Protein AF-B0DLZ6-F1 (afdb_monomer_lite)

Foldseek 3Di:
DVVVCVVVVVVVVVVVVVVVLVVVLVVLVVVLVVLVVVLPPVVQVVDPVSVVVSVVVNVVSVVVNVVSVVVVVVVVVVVVVD

Organism: Laccaria bicolor (strain S238N-H82 / ATCC MYA-4686) (NCBI:txid486041)

Secondary structure (DSSP, 8-state):
-HHHHHHHHHHHHHHHHHHHHHHHHHHHHHHHHHHHHHHT-TTGGG-HHHHHHHHHHHHHHHHHHHHHHHHHHHHHHHHHT-

Sequence (82 aa):
MWYHWRTTGSDSNLDSLLKEWKILNGISALLTMVVSALLQIPQAANDHITRETALLLLICALMGLIYGCIYMVIFGTMRSMF

Structure (mmCIF, N/CA/C/O backbone):
data_AF-B0DLZ6-F1
#
_entry.id   AF-B0DLZ6-F1
#
loop_
_atom_site.group_PDB
_atom_site.id
_atom_site.type_symbol
_atom_site.label_atom_id
_atom_site.label_alt_id
_atom_site.label_comp_id
_atom_site.label_asym_id
_atom_site.label_entity_id
_atom_site.label_seq_id
_atom_site.pdbx_PDB_ins_code
_atom_site.Cartn_x
_atom_site.Cartn_y
_atom_site.Cartn_z
_atom_site.occupancy
_atom_site.B_iso_or_equiv
_atom_site.auth_seq_id
_atom_site.auth_comp_id
_atom_site.auth_asym_id
_atom_site.auth_atom_id
_atom_site.pdbx_PDB_model_num
ATOM 1 N N . MET A 1 1 ? 29.646 11.297 -24.618 1.00 39.78 1 MET A N 1
ATOM 2 C CA . MET A 1 1 ? 30.104 11.548 -23.230 1.00 39.78 1 MET A CA 1
ATOM 3 C C . MET A 1 1 ? 28.986 12.056 -22.306 1.00 39.78 1 MET A C 1
ATOM 5 O O . MET A 1 1 ? 28.898 11.574 -21.190 1.00 39.78 1 MET A O 1
ATOM 9 N N . TRP A 1 2 ? 28.068 12.919 -22.773 1.00 37.47 2 TRP A N 1
ATOM 10 C CA . TRP A 1 2 ? 26.903 13.410 -22.001 1.00 37.47 2 TRP A CA 1
ATOM 11 C C . TRP A 1 2 ? 25.782 12.387 -21.715 1.00 37.47 2 TRP A C 1
ATOM 13 O O . TRP A 1 2 ? 25.030 12.558 -20.762 1.00 37.47 2 TRP A O 1
ATOM 23 N N . TYR A 1 3 ? 25.674 11.309 -22.497 1.00 45.78 3 TYR A N 1
ATOM 24 C CA . TYR A 1 3 ? 24.663 10.265 -22.275 1.00 45.78 3 TYR A CA 1
ATOM 25 C C . TYR A 1 3 ? 25.031 9.280 -21.153 1.00 45.78 3 TYR A C 1
ATOM 27 O O . TYR A 1 3 ? 24.145 8.724 -20.519 1.00 45.78 3 TYR A O 1
ATOM 35 N N . HIS A 1 4 ? 26.323 9.107 -20.855 1.00 46.41 4 HIS A N 1
ATOM 36 C CA . HIS A 1 4 ? 26.793 8.109 -19.886 1.00 46.41 4 HIS A CA 1
ATOM 37 C C . HIS A 1 4 ? 26.617 8.550 -18.420 1.00 46.41 4 HIS A C 1
ATOM 39 O O . HIS A 1 4 ? 26.378 7.716 -17.554 1.00 46.41 4 HIS A O 1
ATOM 45 N N . TRP A 1 5 ? 26.674 9.860 -18.146 1.00 36.91 5 TRP A N 1
ATOM 46 C CA . TRP A 1 5 ? 26.475 10.428 -16.801 1.00 36.91 5 TRP A CA 1
ATOM 47 C C . TRP A 1 5 ? 24.995 10.575 -16.409 1.00 36.91 5 TRP A C 1
ATOM 49 O O . TRP A 1 5 ? 24.671 10.656 -15.227 1.00 36.91 5 TRP A O 1
ATOM 59 N N . ARG A 1 6 ? 24.076 10.589 -17.387 1.00 50.25 6 ARG A N 1
ATOM 60 C CA . ARG A 1 6 ? 22.628 10.651 -17.127 1.00 50.25 6 ARG A CA 1
ATOM 61 C C . ARG A 1 6 ? 22.050 9.290 -16.735 1.00 50.25 6 ARG A C 1
ATOM 63 O O . ARG A 1 6 ? 21.122 9.256 -15.941 1.00 50.25 6 ARG A O 1
ATOM 70 N N . THR A 1 7 ? 22.596 8.187 -17.245 1.00 53.97 7 THR A N 1
ATOM 71 C CA . THR A 1 7 ? 22.131 6.834 -16.895 1.00 53.97 7 THR A CA 1
ATOM 72 C C . THR A 1 7 ? 22.665 6.402 -15.528 1.00 53.97 7 THR A C 1
ATOM 74 O O . THR A 1 7 ? 21.883 6.110 -14.632 1.00 53.97 7 THR A O 1
ATOM 77 N N . THR A 1 8 ? 23.974 6.526 -15.291 1.00 50.97 8 THR A N 1
ATOM 78 C CA . THR A 1 8 ? 24.609 6.135 -14.013 1.00 50.97 8 THR A CA 1
ATOM 79 C C . THR A 1 8 ? 24.137 6.950 -12.800 1.00 50.97 8 THR A C 1
ATOM 81 O O . THR A 1 8 ? 24.001 6.403 -11.704 1.00 50.97 8 THR A O 1
ATOM 84 N N . GLY A 1 9 ? 23.825 8.238 -12.984 1.00 53.72 9 GLY A N 1
ATOM 85 C CA . GLY A 1 9 ? 23.235 9.076 -11.936 1.00 53.72 9 GLY A CA 1
ATOM 86 C C . GLY A 1 9 ? 21.739 8.839 -11.705 1.00 53.72 9 GLY A C 1
ATOM 87 O O . GLY A 1 9 ? 21.241 9.151 -10.630 1.00 53.72 9 GLY A O 1
ATOM 88 N N . SER A 1 10 ? 21.004 8.295 -12.677 1.00 57.12 10 SER A N 1
ATOM 89 C CA . SER A 1 10 ? 19.559 8.078 -12.544 1.00 57.12 10 SER A CA 1
ATOM 90 C C . SER A 1 10 ? 19.234 6.697 -11.979 1.00 57.12 10 SER A C 1
ATOM 92 O O . SER A 1 10 ? 18.321 6.590 -11.168 1.00 57.12 10 SER A O 1
ATOM 94 N N . ASP A 1 11 ? 19.988 5.659 -12.346 1.00 63.50 11 ASP A N 1
ATOM 95 C CA . ASP A 1 11 ? 19.712 4.283 -11.911 1.00 63.50 11 ASP A CA 1
ATOM 96 C C . ASP A 1 11 ? 19.822 4.135 -10.379 1.00 63.50 11 ASP A C 1
ATOM 98 O O . ASP A 1 11 ? 18.887 3.674 -9.731 1.00 63.50 11 ASP A O 1
ATOM 102 N N . SER A 1 12 ? 20.891 4.665 -9.773 1.00 68.38 12 SER A N 1
ATOM 103 C CA . SER A 1 12 ? 21.114 4.622 -8.314 1.00 68.38 12 SER A CA 1
ATOM 104 C C . SER A 1 12 ? 20.066 5.395 -7.496 1.00 68.38 12 SER A C 1
ATOM 106 O O . SER A 1 12 ? 19.659 4.962 -6.412 1.00 68.38 12 SER A O 1
ATOM 108 N N . ASN A 1 13 ? 19.591 6.527 -8.022 1.00 66.31 13 ASN A N 1
ATOM 109 C CA . ASN A 1 13 ? 18.522 7.310 -7.402 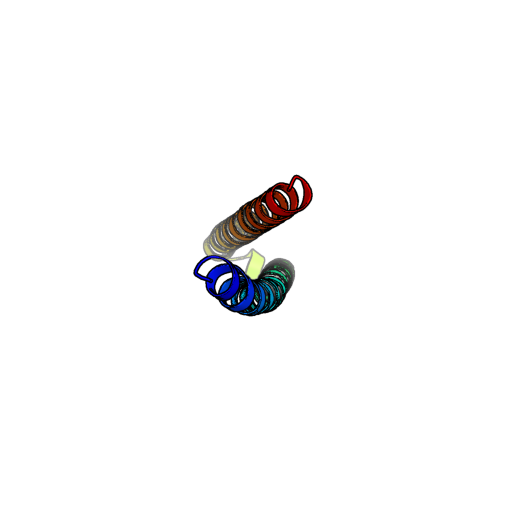1.00 66.31 13 ASN A CA 1
ATOM 110 C C . ASN A 1 13 ? 17.164 6.607 -7.534 1.00 66.31 13 ASN A C 1
ATOM 112 O O . ASN A 1 13 ? 16.385 6.598 -6.584 1.00 66.31 13 ASN A O 1
ATOM 116 N N . LEU A 1 14 ? 16.892 5.969 -8.674 1.00 74.12 14 LEU A N 1
ATOM 117 C CA . LEU A 1 14 ? 15.666 5.203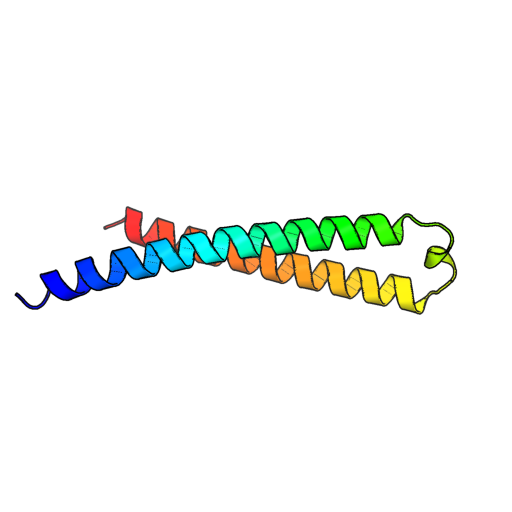 -8.898 1.00 74.12 14 LEU A CA 1
ATOM 118 C C . LEU A 1 14 ? 15.598 3.953 -8.021 1.00 74.12 14 LEU A C 1
ATOM 120 O O . LEU A 1 14 ? 14.545 3.688 -7.447 1.00 74.12 14 LEU A O 1
ATOM 124 N N . ASP A 1 15 ? 16.701 3.221 -7.869 1.00 76.19 15 ASP A N 1
ATOM 125 C CA . ASP A 1 15 ? 16.769 2.051 -6.986 1.00 76.19 15 ASP A CA 1
ATOM 126 C C . ASP A 1 15 ? 16.533 2.441 -5.519 1.00 76.19 15 ASP A C 1
ATOM 128 O O . ASP A 1 15 ? 15.834 1.741 -4.780 1.00 76.19 15 ASP A O 1
ATOM 132 N N . SER A 1 16 ? 17.057 3.599 -5.108 1.00 77.19 16 SER A N 1
ATOM 133 C CA . SER A 1 16 ? 16.824 4.160 -3.774 1.00 77.19 16 SER A CA 1
ATOM 134 C C . SER A 1 16 ? 15.357 4.554 -3.583 1.00 77.19 16 SER A C 1
ATOM 136 O O . SER A 1 16 ? 14.743 4.152 -2.598 1.00 77.19 16 SER A O 1
ATOM 138 N N . LEU A 1 17 ? 14.758 5.249 -4.556 1.00 75.00 17 LEU A N 1
ATOM 139 C CA . LEU A 1 17 ? 13.335 5.600 -4.539 1.00 75.00 17 LEU A CA 1
ATOM 140 C C . LEU A 1 17 ? 12.444 4.352 -4.516 1.00 75.00 17 LEU A C 1
ATOM 142 O O . LEU A 1 17 ? 11.521 4.293 -3.716 1.00 75.00 17 LEU A O 1
ATOM 146 N N . LEU A 1 18 ? 12.738 3.326 -5.319 1.00 77.12 18 LEU A N 1
ATOM 147 C CA . LEU A 1 18 ? 12.035 2.035 -5.316 1.00 77.12 18 LEU A CA 1
ATOM 148 C C . LEU A 1 18 ? 12.080 1.359 -3.941 1.00 77.12 18 LEU A C 1
ATOM 150 O O . LEU A 1 18 ? 11.080 0.791 -3.494 1.00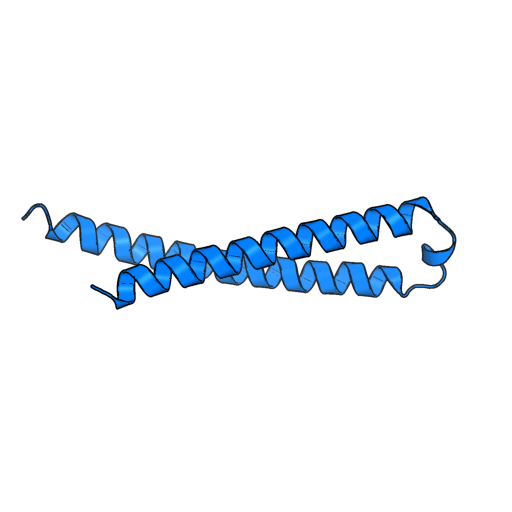 77.12 18 LEU A O 1
ATOM 154 N N . LYS A 1 19 ? 13.229 1.426 -3.263 1.00 78.44 19 LYS A N 1
ATOM 155 C CA . LYS A 1 19 ? 13.424 0.844 -1.932 1.00 78.44 19 LYS A CA 1
ATOM 156 C C . LYS A 1 19 ? 12.635 1.598 -0.859 1.00 78.44 19 LYS A C 1
ATOM 158 O O . LYS A 1 19 ? 11.895 0.961 -0.109 1.00 78.44 19 LYS A O 1
ATOM 163 N N . GLU A 1 20 ? 12.737 2.926 -0.836 1.00 82.31 20 GLU A N 1
ATOM 164 C CA . GLU A 1 20 ? 11.955 3.805 0.049 1.00 82.31 20 GLU A CA 1
ATOM 165 C C . GLU A 1 20 ? 10.449 3.599 -0.167 1.00 82.31 20 GLU A C 1
ATOM 167 O O . GLU A 1 20 ? 9.667 3.456 0.773 1.00 82.31 20 GLU A O 1
ATOM 172 N N . TRP A 1 21 ? 10.040 3.483 -1.427 1.00 79.12 21 TRP A N 1
ATOM 173 C CA . TRP A 1 21 ? 8.647 3.314 -1.813 1.00 79.12 21 TRP A CA 1
ATOM 174 C C . TRP A 1 21 ? 8.077 1.951 -1.399 1.00 79.12 21 TRP A C 1
ATOM 176 O O . TRP A 1 21 ? 6.943 1.856 -0.931 1.00 79.12 21 TRP A O 1
ATOM 186 N N . LYS A 1 22 ? 8.883 0.886 -1.479 1.00 78.50 22 LYS A N 1
ATOM 187 C CA . LYS A 1 22 ? 8.506 -0.451 -0.997 1.00 78.50 22 LYS A CA 1
ATOM 188 C C . LYS A 1 22 ? 8.291 -0.478 0.518 1.00 78.50 22 LYS A C 1
ATOM 190 O O . LYS A 1 22 ? 7.376 -1.154 0.989 1.00 78.50 22 LYS A O 1
ATOM 195 N N . ILE A 1 23 ? 9.100 0.275 1.266 1.00 86.75 23 ILE A N 1
ATOM 196 C CA . ILE A 1 23 ? 8.938 0.453 2.715 1.00 86.75 23 ILE A CA 1
ATOM 197 C C . ILE A 1 23 ? 7.649 1.232 3.006 1.00 86.75 23 ILE A C 1
ATOM 199 O O . ILE A 1 23 ? 6.837 0.766 3.803 1.00 86.75 23 ILE A O 1
ATOM 203 N N . LEU A 1 24 ? 7.411 2.354 2.316 1.00 81.62 24 LEU A N 1
ATOM 204 C CA . LEU A 1 24 ? 6.191 3.163 2.463 1.00 81.62 24 LEU A CA 1
ATOM 205 C C . LEU A 1 24 ? 4.916 2.359 2.180 1.00 81.62 24 LEU A C 1
ATOM 207 O O . LEU A 1 24 ? 3.976 2.402 2.969 1.00 81.62 24 LEU A O 1
ATOM 211 N N . ASN A 1 25 ? 4.904 1.562 1.112 1.00 84.56 25 ASN A N 1
ATOM 212 C CA . ASN A 1 25 ? 3.778 0.690 0.781 1.00 84.56 25 ASN A CA 1
ATOM 213 C C . ASN A 1 25 ? 3.529 -0.370 1.872 1.00 84.56 25 ASN A C 1
ATOM 215 O O . ASN A 1 25 ? 2.385 -0.653 2.232 1.00 84.56 25 ASN A O 1
ATOM 219 N N . GLY A 1 26 ? 4.603 -0.922 2.447 1.00 84.75 26 GLY A N 1
ATOM 220 C CA . GLY A 1 26 ? 4.521 -1.818 3.600 1.00 84.75 26 GLY A CA 1
ATOM 221 C C . GLY A 1 26 ? 3.939 -1.132 4.840 1.00 84.75 26 GLY A C 1
ATOM 222 O O . GLY A 1 26 ? 3.076 -1.703 5.505 1.00 84.75 26 GLY A O 1
ATOM 223 N N . ILE A 1 27 ? 4.350 0.109 5.118 1.00 87.38 27 ILE A N 1
ATOM 224 C CA . ILE A 1 27 ? 3.822 0.915 6.228 1.00 87.38 27 ILE A CA 1
ATOM 225 C C . ILE A 1 27 ? 2.333 1.219 6.020 1.00 87.38 27 ILE A C 1
ATOM 227 O O . ILE A 1 27 ? 1.559 1.076 6.962 1.00 87.38 27 ILE A O 1
ATOM 231 N N . SER A 1 28 ? 1.896 1.569 4.807 1.00 85.25 28 SER A N 1
ATOM 232 C CA . SER A 1 28 ? 0.474 1.792 4.498 1.00 85.25 28 SER A CA 1
ATOM 233 C C . SER A 1 28 ? -0.374 0.528 4.681 1.00 85.25 28 SER A C 1
ATOM 235 O O . SER A 1 28 ? -1.481 0.600 5.223 1.00 85.25 28 SER A O 1
ATOM 237 N N . ALA A 1 29 ? 0.144 -0.641 4.290 1.00 85.62 29 ALA A N 1
ATOM 238 C CA . ALA A 1 29 ? -0.523 -1.921 4.529 1.00 85.62 29 ALA A CA 1
ATOM 239 C C . ALA A 1 29 ? -0.614 -2.246 6.032 1.00 85.62 29 ALA A C 1
ATOM 241 O O . ALA A 1 29 ? -1.682 -2.625 6.519 1.00 85.62 29 ALA A O 1
ATOM 242 N N . LEU A 1 30 ? 0.476 -2.034 6.780 1.00 87.94 30 LEU A N 1
ATOM 243 C CA . LEU A 1 30 ? 0.511 -2.205 8.236 1.00 87.94 30 LEU A CA 1
ATOM 244 C C . LEU A 1 30 ? -0.483 -1.259 8.929 1.00 87.94 30 LEU A C 1
ATOM 246 O O . LEU A 1 30 ? -1.250 -1.686 9.786 1.00 87.94 30 LEU A O 1
ATOM 250 N N . LEU A 1 31 ? -0.517 0.011 8.522 1.00 84.81 31 LEU A N 1
ATOM 251 C CA . LEU A 1 31 ? -1.438 1.017 9.048 1.00 84.81 31 LEU A CA 1
ATOM 252 C C . LEU A 1 31 ? -2.899 0.617 8.802 1.00 84.81 31 LEU A C 1
ATOM 254 O O . LEU A 1 31 ? -3.724 0.704 9.709 1.00 84.81 31 LEU A O 1
ATOM 258 N N . THR A 1 32 ? -3.205 0.112 7.604 1.00 85.44 32 THR A N 1
ATOM 259 C CA . THR A 1 32 ? -4.541 -0.401 7.257 1.00 85.44 32 THR A CA 1
ATOM 260 C C . THR A 1 32 ? -4.939 -1.573 8.161 1.00 85.44 32 THR A C 1
ATOM 262 O O . THR A 1 32 ? -6.069 -1.625 8.649 1.00 85.44 32 THR A O 1
ATOM 265 N N . MET A 1 33 ? -4.005 -2.490 8.440 1.00 87.06 33 MET A N 1
ATOM 266 C CA . MET A 1 33 ? -4.226 -3.616 9.353 1.00 87.06 33 MET A CA 1
ATOM 267 C C . MET A 1 33 ? -4.508 -3.143 10.785 1.00 87.06 33 MET A C 1
ATOM 269 O O . MET A 1 33 ? -5.446 -3.633 11.413 1.00 87.06 33 MET A O 1
ATOM 273 N N . VAL A 1 34 ? -3.747 -2.165 11.284 1.00 87.88 34 VAL A N 1
ATOM 274 C CA . VAL A 1 34 ? -3.941 -1.590 12.625 1.00 87.88 34 VAL A CA 1
ATOM 275 C C . VAL A 1 34 ? -5.306 -0.912 12.740 1.00 87.88 34 VAL A C 1
ATOM 277 O O . VAL A 1 34 ? -6.042 -1.188 13.684 1.00 87.88 34 VAL A O 1
ATOM 280 N N . VAL A 1 35 ? -5.685 -0.078 11.768 1.00 85.19 35 VAL A N 1
ATOM 281 C CA . VAL A 1 35 ? -6.992 0.603 11.764 1.00 85.19 35 VAL A CA 1
ATOM 282 C C . VAL A 1 35 ? -8.142 -0.408 11.711 1.00 85.19 35 VAL A C 1
ATOM 284 O O . VAL A 1 35 ? -9.108 -0.277 12.461 1.00 85.19 35 VAL A O 1
ATOM 287 N N . SER A 1 36 ? -8.020 -1.454 10.889 1.00 83.00 36 SER A N 1
ATOM 288 C CA . SER A 1 36 ? -9.011 -2.535 10.815 1.00 83.00 36 SER A CA 1
ATOM 289 C C . SER A 1 36 ? -9.140 -3.312 12.134 1.00 83.00 36 SER A C 1
ATOM 291 O O . SER A 1 36 ? -10.249 -3.635 12.558 1.00 83.00 36 SER A O 1
ATOM 293 N N . ALA A 1 37 ? -8.026 -3.575 12.825 1.00 85.44 37 ALA A N 1
ATOM 294 C CA . ALA A 1 37 ? -8.030 -4.247 14.125 1.00 85.44 37 ALA A CA 1
ATOM 295 C C . ALA A 1 37 ? -8.666 -3.385 15.229 1.00 85.44 37 ALA A C 1
ATOM 297 O O . ALA A 1 37 ? -9.433 -3.896 16.042 1.00 85.44 37 ALA A O 1
ATOM 298 N N . LEU A 1 38 ? -8.405 -2.073 15.232 1.00 82.69 38 LEU A N 1
ATOM 299 C CA . LEU A 1 38 ? -9.028 -1.133 16.171 1.00 82.69 38 LEU A CA 1
ATOM 300 C C . LEU A 1 38 ? -10.551 -1.058 15.983 1.00 82.69 38 LEU A C 1
ATOM 302 O O . LEU A 1 38 ? -11.281 -0.929 16.964 1.00 82.69 38 LEU A O 1
ATOM 306 N N . LEU A 1 39 ? -11.034 -1.202 14.745 1.00 75.81 39 LEU A N 1
ATOM 307 C CA . LEU A 1 39 ? -12.465 -1.202 14.431 1.00 75.81 39 LEU A CA 1
ATOM 308 C C . LEU A 1 39 ? -13.205 -2.455 14.942 1.00 75.81 39 LEU A C 1
ATOM 310 O O . LEU A 1 39 ? -14.416 -2.413 15.138 1.00 75.81 39 LEU A O 1
ATOM 314 N N . GLN A 1 40 ? -12.497 -3.568 15.164 1.00 79.19 40 GLN A N 1
ATOM 315 C CA . GLN A 1 40 ? -13.077 -4.814 15.689 1.00 79.19 40 GLN A CA 1
ATOM 316 C C . GLN A 1 40 ? -13.294 -4.779 17.210 1.00 79.19 40 GLN A C 1
ATOM 318 O O . GLN A 1 40 ? -13.940 -5.670 17.762 1.00 79.19 40 GLN A O 1
ATOM 323 N N . ILE A 1 41 ? -12.773 -3.760 17.904 1.00 80.50 41 ILE A N 1
ATOM 324 C CA . ILE A 1 41 ? -12.932 -3.616 19.351 1.00 80.50 41 ILE A CA 1
ATOM 325 C C . ILE A 1 41 ? -14.366 -3.133 19.646 1.00 80.50 41 ILE A C 1
ATOM 327 O O . ILE A 1 41 ? -14.733 -2.025 19.250 1.00 80.50 41 ILE A O 1
ATOM 331 N N . PRO A 1 42 ? -15.184 -3.892 20.404 1.00 67.31 42 PRO A N 1
ATOM 332 C CA . PRO A 1 42 ? -16.595 -3.564 20.639 1.00 67.31 42 PRO A CA 1
ATOM 333 C C . PRO A 1 42 ? -16.809 -2.253 21.417 1.00 67.31 42 PRO A C 1
ATOM 335 O O . PRO A 1 42 ? -17.883 -1.668 21.348 1.00 67.31 42 PRO A O 1
ATOM 338 N N . GLN A 1 43 ? -15.787 -1.752 22.122 1.00 65.38 43 GLN A N 1
ATOM 339 C CA . GLN A 1 43 ? -15.810 -0.433 22.769 1.00 65.38 43 GLN A CA 1
ATOM 340 C C . GLN A 1 43 ? -15.756 0.736 21.773 1.00 65.38 43 GLN A C 1
ATOM 342 O O . GLN A 1 43 ? -16.336 1.781 22.049 1.00 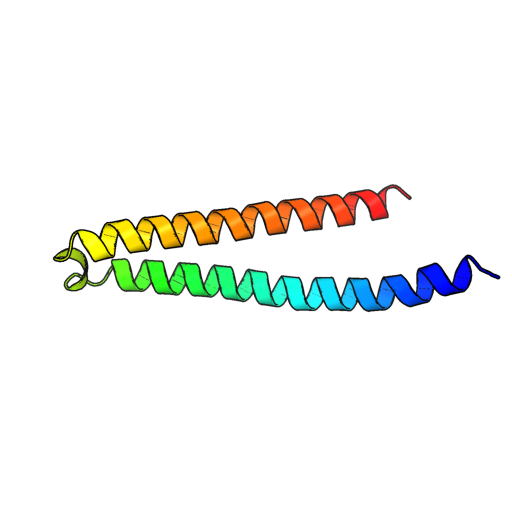65.38 43 GLN A O 1
ATOM 347 N N . ALA A 1 44 ? -15.121 0.565 20.608 1.00 57.72 44 ALA A N 1
ATOM 348 C CA . ALA A 1 44 ? -15.076 1.585 19.556 1.00 57.72 44 ALA A CA 1
ATOM 349 C C . ALA A 1 44 ? -16.361 1.614 18.705 1.00 57.72 44 ALA A C 1
ATOM 351 O O . ALA A 1 44 ? -16.641 2.605 18.036 1.00 57.72 44 ALA A O 1
ATOM 352 N N . ALA A 1 45 ? -17.174 0.552 18.756 1.00 58.62 45 ALA A N 1
ATOM 353 C CA . ALA A 1 45 ? -18.441 0.459 18.030 1.00 58.62 45 ALA A CA 1
ATOM 354 C C . ALA A 1 45 ? -19.542 1.381 18.585 1.00 58.62 45 ALA A C 1
ATOM 356 O O . ALA A 1 45 ? -20.554 1.590 17.918 1.00 58.62 45 ALA A O 1
ATOM 357 N N . ASN A 1 46 ? -19.356 1.927 19.791 1.00 62.50 46 ASN A N 1
ATOM 358 C CA . ASN A 1 46 ? -20.349 2.776 20.444 1.00 62.50 46 ASN A CA 1
ATOM 359 C C . ASN A 1 46 ? -20.278 4.249 19.997 1.00 62.50 46 ASN A C 1
ATOM 361 O O . ASN A 1 46 ? -21.206 5.007 20.267 1.00 62.50 46 ASN A O 1
ATOM 365 N N . ASP A 1 47 ? -19.205 4.652 19.304 1.00 69.50 47 ASP A N 1
ATOM 366 C CA . ASP A 1 47 ? -18.983 6.035 18.881 1.00 69.50 47 ASP A CA 1
ATOM 367 C C . ASP A 1 47 ? -19.117 6.171 17.353 1.00 69.50 47 ASP A C 1
ATOM 369 O O . ASP A 1 47 ? -18.262 5.739 16.573 1.00 69.50 47 ASP A O 1
ATOM 373 N N . HIS A 1 48 ? -20.239 6.748 16.906 1.00 65.94 48 HIS A N 1
ATOM 374 C CA . HIS A 1 48 ? -20.586 6.889 15.484 1.00 65.94 48 HIS A CA 1
ATOM 375 C C . HIS A 1 48 ? -19.485 7.641 14.712 1.00 65.94 48 HIS A C 1
ATOM 377 O O . HIS A 1 48 ? -19.135 7.266 13.595 1.00 65.94 48 HIS A O 1
ATOM 383 N N . ILE A 1 49 ? -18.883 8.664 15.328 1.00 74.62 49 ILE A N 1
ATOM 384 C CA . ILE A 1 49 ? -17.863 9.508 14.696 1.00 74.62 49 ILE A CA 1
ATOM 385 C C . ILE A 1 49 ? -16.564 8.730 14.459 1.00 74.62 49 ILE A C 1
ATOM 387 O O . ILE A 1 49 ? -15.952 8.851 13.394 1.00 74.62 49 ILE A O 1
ATOM 391 N N . THR A 1 50 ? -16.152 7.890 15.410 1.00 79.44 50 THR A N 1
ATOM 392 C CA . THR A 1 50 ? -14.937 7.069 15.289 1.00 79.44 50 THR A CA 1
ATOM 393 C C . THR A 1 50 ? -15.045 6.069 14.144 1.00 79.44 50 THR A C 1
ATOM 395 O O . THR A 1 50 ? -14.068 5.835 13.434 1.00 79.44 50 THR A O 1
ATOM 398 N N . ARG A 1 51 ? -16.238 5.518 13.905 1.00 70.69 51 ARG A N 1
ATOM 399 C CA . ARG A 1 51 ? -16.441 4.545 12.830 1.00 70.69 51 ARG A CA 1
ATOM 400 C C . ARG A 1 51 ? -16.350 5.185 11.444 1.00 70.69 51 ARG A C 1
ATOM 402 O O . ARG A 1 51 ? -15.623 4.685 10.591 1.00 70.69 51 ARG A O 1
ATOM 409 N N . GLU A 1 52 ? -17.033 6.307 11.228 1.00 80.38 52 GLU A N 1
ATOM 410 C CA . GLU A 1 52 ? -17.046 6.987 9.923 1.00 80.38 52 GLU A CA 1
ATOM 411 C C . GLU A 1 52 ? -15.678 7.612 9.592 1.00 80.38 52 GLU A C 1
ATOM 413 O O . GLU A 1 52 ? -15.196 7.514 8.462 1.00 80.38 52 GLU A O 1
ATOM 418 N N . THR A 1 53 ? -14.987 8.177 10.589 1.00 81.75 53 THR A N 1
ATOM 419 C CA . THR A 1 53 ? -13.619 8.697 10.408 1.00 81.75 53 THR A CA 1
ATOM 420 C C . THR A 1 53 ? -12.611 7.586 10.113 1.00 81.75 53 THR A C 1
ATOM 422 O O . THR A 1 53 ? -11.760 7.762 9.240 1.00 81.75 53 THR A O 1
ATOM 425 N N . ALA A 1 54 ? -12.734 6.422 10.759 1.00 81.81 54 ALA A N 1
ATOM 426 C CA . ALA A 1 54 ? -11.893 5.262 10.474 1.00 81.81 54 ALA A CA 1
ATOM 427 C C . ALA A 1 54 ? -12.136 4.688 9.067 1.00 81.81 54 ALA A C 1
ATOM 429 O O . ALA A 1 54 ? -11.173 4.319 8.395 1.00 81.81 54 ALA A O 1
ATOM 430 N N . LEU A 1 55 ? -13.385 4.663 8.584 1.00 81.00 55 LEU A N 1
ATOM 431 C CA . LEU A 1 55 ? -13.703 4.251 7.210 1.00 81.00 55 LEU A CA 1
ATOM 432 C C . LEU A 1 55 ? -13.105 5.211 6.172 1.00 81.00 55 LEU A C 1
ATOM 434 O O . LEU A 1 55 ? -12.511 4.759 5.194 1.00 81.00 55 LEU A O 1
ATOM 438 N N . LEU A 1 56 ? -13.191 6.524 6.400 1.00 84.56 5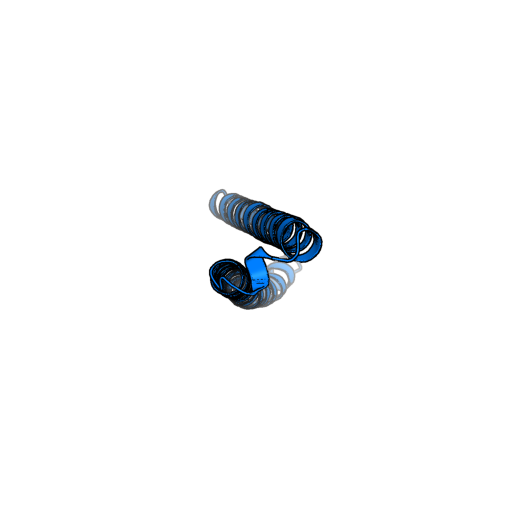6 LEU A N 1
ATOM 439 C CA . LEU A 1 56 ? -12.569 7.525 5.524 1.00 84.56 56 LEU A CA 1
ATOM 440 C C . LEU A 1 56 ? -11.036 7.407 5.509 1.00 8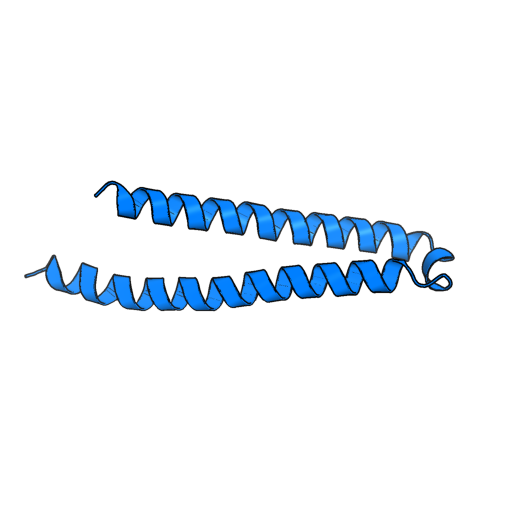4.56 56 LEU A C 1
ATOM 442 O O . LEU A 1 56 ? -10.428 7.460 4.438 1.00 84.56 56 LEU A O 1
ATOM 446 N N . LEU A 1 57 ? -10.414 7.194 6.674 1.00 85.56 57 LEU A N 1
ATOM 447 C CA . LEU A 1 57 ? -8.979 6.911 6.803 1.00 85.56 57 LEU A CA 1
ATOM 448 C C . LEU A 1 57 ? -8.578 5.649 6.031 1.00 85.56 57 LEU A C 1
ATOM 450 O O . LEU A 1 57 ? -7.575 5.662 5.318 1.00 85.56 57 LEU A O 1
ATOM 454 N N . LEU A 1 58 ? -9.379 4.586 6.131 1.00 81.56 58 LEU A N 1
ATOM 455 C CA . LEU A 1 58 ? -9.148 3.326 5.430 1.00 81.56 58 LEU A CA 1
ATOM 456 C C . LEU A 1 58 ? -9.240 3.505 3.907 1.00 81.56 58 LEU A C 1
ATOM 458 O O . LEU A 1 58 ? -8.357 3.046 3.187 1.00 81.56 58 LEU A O 1
ATOM 462 N N . ILE A 1 59 ? -10.260 4.216 3.416 1.00 86.56 59 ILE A N 1
ATOM 463 C CA . ILE A 1 59 ? -10.430 4.514 1.985 1.00 86.56 59 ILE A CA 1
ATOM 464 C C . ILE A 1 59 ? -9.267 5.370 1.471 1.00 86.56 59 ILE A C 1
ATOM 466 O O . ILE A 1 59 ? -8.716 5.078 0.412 1.00 86.56 59 ILE A O 1
ATOM 470 N N . CYS A 1 60 ? -8.850 6.390 2.225 1.00 82.88 60 CYS A N 1
ATOM 471 C CA . CYS A 1 60 ? -7.719 7.248 1.868 1.00 82.88 60 CYS A CA 1
ATOM 472 C C . CYS A 1 60 ? -6.402 6.458 1.785 1.00 82.88 60 CYS A C 1
ATOM 474 O O . CYS A 1 60 ? -5.665 6.574 0.802 1.00 82.88 60 CYS A O 1
ATOM 476 N N . ALA A 1 61 ? -6.139 5.597 2.774 1.00 83.88 61 ALA A N 1
ATOM 477 C CA . ALA A 1 61 ? -4.970 4.722 2.781 1.00 83.88 61 ALA A CA 1
ATOM 478 C C . ALA A 1 61 ? -4.974 3.755 1.584 1.00 83.88 61 ALA A C 1
ATOM 480 O O . ALA A 1 61 ? -3.947 3.593 0.921 1.00 83.88 61 ALA A O 1
ATOM 481 N N . LEU A 1 62 ? -6.133 3.168 1.263 1.00 81.31 62 LEU A N 1
ATOM 482 C CA . LEU A 1 62 ? -6.292 2.265 0.121 1.00 81.31 62 LEU A CA 1
ATOM 483 C C . LEU A 1 62 ? -6.053 2.992 -1.211 1.00 81.31 62 LEU A C 1
ATOM 485 O O . LEU A 1 62 ? -5.358 2.482 -2.088 1.00 81.31 62 LEU A O 1
ATOM 489 N N . MET A 1 63 ? -6.593 4.204 -1.344 1.00 86.25 63 MET A N 1
ATOM 490 C CA . MET A 1 63 ? -6.459 5.041 -2.534 1.00 86.25 63 MET A CA 1
ATOM 491 C C . MET A 1 63 ? -4.985 5.400 -2.784 1.00 86.25 63 MET A C 1
ATOM 493 O O . MET A 1 63 ? -4.483 5.211 -3.893 1.00 86.25 63 MET A O 1
ATOM 497 N N . GLY A 1 64 ? -4.258 5.828 -1.744 1.00 81.81 64 GLY A N 1
ATOM 498 C CA . GLY A 1 64 ? -2.822 6.121 -1.830 1.00 81.81 64 GLY A CA 1
ATOM 499 C C . GLY A 1 64 ? -1.979 4.904 -2.226 1.00 81.81 64 GLY A C 1
ATOM 500 O O . GLY A 1 64 ? -1.073 5.021 -3.054 1.00 81.81 64 GLY A O 1
ATOM 501 N N . LEU A 1 65 ? -2.322 3.724 -1.703 1.00 79.31 65 LEU A N 1
ATOM 502 C CA . LEU A 1 65 ? -1.648 2.465 -2.022 1.00 79.31 65 LEU A CA 1
ATOM 503 C C . LEU A 1 65 ? -1.843 2.068 -3.496 1.00 79.31 65 LEU A C 1
ATOM 505 O O . LEU A 1 65 ? -0.880 1.720 -4.182 1.00 79.31 65 LEU A O 1
ATOM 509 N N . ILE A 1 66 ? -3.080 2.147 -3.999 1.00 83.44 66 ILE A N 1
ATOM 510 C CA . ILE A 1 66 ? -3.432 1.739 -5.367 1.00 83.44 66 ILE A CA 1
ATOM 511 C C . ILE A 1 66 ? -2.771 2.661 -6.393 1.00 83.44 66 ILE A C 1
ATOM 513 O O . ILE A 1 66 ? -2.109 2.173 -7.312 1.00 83.44 66 ILE A O 1
ATOM 517 N N . TYR A 1 67 ? -2.897 3.983 -6.229 1.00 83.31 67 TYR A N 1
ATOM 518 C CA . TYR A 1 67 ? -2.253 4.939 -7.140 1.00 83.31 67 TYR A CA 1
ATOM 519 C C . TYR A 1 67 ? -0.737 4.795 -7.137 1.00 83.31 67 TYR A C 1
ATOM 521 O O . TYR A 1 67 ? -0.098 4.837 -8.188 1.00 83.31 67 TYR A O 1
ATOM 529 N N . GLY A 1 68 ? -0.185 4.553 -5.957 1.00 81.88 68 GLY A N 1
ATOM 530 C CA . GLY A 1 68 ? 1.196 4.189 -5.772 1.00 81.88 68 GLY A CA 1
ATOM 531 C C . GLY A 1 68 ? 1.661 2.994 -6.606 1.00 81.88 68 GLY A C 1
ATOM 532 O O . GLY A 1 68 ? 2.612 3.092 -7.386 1.00 81.88 68 GLY A O 1
ATOM 533 N N . CYS A 1 69 ? 0.964 1.865 -6.449 1.00 75.69 69 CYS A N 1
ATOM 534 C CA . CYS A 1 69 ? 1.287 0.618 -7.138 1.00 75.69 69 CYS A CA 1
ATOM 535 C C . CYS A 1 69 ? 1.195 0.788 -8.658 1.00 75.69 69 CYS A C 1
ATOM 537 O O . CYS A 1 69 ? 2.094 0.362 -9.382 1.00 75.69 69 CYS A O 1
ATOM 539 N N . ILE A 1 70 ? 0.137 1.446 -9.142 1.00 84.31 70 ILE A N 1
ATOM 540 C CA . ILE A 1 70 ? -0.075 1.693 -10.573 1.00 84.31 70 ILE A CA 1
ATOM 541 C C . ILE A 1 70 ? 1.062 2.545 -11.148 1.00 84.31 70 ILE A C 1
ATOM 543 O O . ILE A 1 70 ? 1.618 2.197 -12.189 1.00 84.31 70 ILE A O 1
ATOM 547 N N . TYR A 1 71 ? 1.449 3.626 -10.465 1.00 76.94 71 TYR A N 1
ATOM 548 C CA . TYR A 1 71 ? 2.502 4.518 -10.949 1.00 76.94 71 TYR A CA 1
ATOM 549 C C . TYR A 1 71 ? 3.866 3.815 -11.028 1.00 76.94 71 TYR A C 1
ATOM 551 O O . TYR A 1 71 ? 4.595 3.977 -12.007 1.00 76.94 71 TYR A O 1
ATOM 559 N N . MET A 1 72 ? 4.187 2.969 -10.044 1.00 73.00 72 MET A N 1
ATOM 560 C CA . MET A 1 72 ? 5.424 2.186 -10.056 1.00 73.00 72 MET A CA 1
ATOM 561 C C . MET A 1 72 ? 5.433 1.127 -11.167 1.00 73.00 72 MET A C 1
ATOM 563 O O . MET A 1 72 ? 6.445 0.969 -11.853 1.00 73.00 72 MET A O 1
ATOM 567 N N . VAL A 1 73 ? 4.316 0.422 -11.372 1.00 74.06 73 VAL A N 1
ATOM 568 C CA . VAL A 1 73 ? 4.198 -0.584 -12.439 1.00 74.06 73 VAL A CA 1
ATOM 569 C C . VAL A 1 73 ? 4.367 0.070 -13.806 1.00 74.06 73 VAL A C 1
ATOM 571 O O . VAL A 1 73 ? 5.166 -0.411 -14.604 1.00 74.06 73 VAL A O 1
ATOM 574 N N . ILE A 1 74 ? 3.703 1.203 -14.050 1.00 78.75 74 ILE A N 1
ATOM 575 C CA . ILE A 1 74 ? 3.813 1.945 -15.314 1.00 78.75 74 ILE A CA 1
ATOM 576 C C . ILE A 1 74 ? 5.255 2.399 -15.565 1.00 78.75 74 ILE A C 1
ATOM 578 O O . ILE A 1 74 ? 5.760 2.260 -16.682 1.00 78.75 74 ILE A O 1
ATOM 582 N N . PHE A 1 75 ? 5.945 2.894 -14.534 1.00 64.88 75 PHE A N 1
ATOM 583 C CA . PHE A 1 75 ? 7.346 3.294 -14.651 1.00 64.88 75 PHE A CA 1
ATOM 584 C C . PHE A 1 75 ? 8.263 2.104 -14.988 1.00 64.88 75 PHE A C 1
ATOM 586 O O . PHE A 1 75 ? 9.142 2.213 -15.845 1.00 64.88 75 PHE A O 1
ATOM 593 N N . GLY A 1 76 ? 8.020 0.941 -14.378 1.00 65.31 76 GLY A N 1
ATOM 594 C CA . GLY A 1 76 ? 8.726 -0.299 -14.705 1.00 65.31 76 GLY A CA 1
ATOM 595 C C . GLY A 1 76 ? 8.447 -0.794 -16.128 1.00 65.31 76 GLY A C 1
ATOM 596 O O . GLY A 1 76 ? 9.372 -1.212 -16.825 1.00 65.31 76 GLY A O 1
ATOM 597 N N . THR A 1 77 ? 7.199 -0.700 -16.597 1.00 64.62 77 THR A N 1
ATOM 598 C CA . THR A 1 77 ? 6.814 -1.100 -17.960 1.00 64.62 77 THR A CA 1
ATOM 599 C C . THR A 1 77 ? 7.475 -0.219 -19.022 1.00 64.62 77 THR A C 1
ATOM 601 O O . THR A 1 77 ? 7.962 -0.748 -20.018 1.00 64.62 77 THR A O 1
ATOM 604 N N . MET A 1 78 ? 7.580 1.095 -18.790 1.00 58.72 78 MET A N 1
ATOM 605 C CA . MET A 1 78 ? 8.269 2.028 -19.698 1.00 58.72 78 MET A CA 1
ATOM 606 C C . MET A 1 78 ? 9.767 1.709 -19.849 1.00 58.72 78 MET A C 1
ATOM 608 O O . MET A 1 78 ? 10.304 1.827 -20.947 1.00 58.72 78 MET A O 1
ATOM 612 N N . ARG A 1 79 ? 10.438 1.261 -18.776 1.00 56.81 79 ARG A N 1
ATOM 613 C CA . ARG A 1 79 ? 11.850 0.831 -18.816 1.00 56.81 79 ARG A CA 1
ATOM 614 C C . ARG A 1 79 ? 12.039 -0.530 -19.493 1.00 56.81 79 ARG A C 1
ATOM 616 O O . ARG A 1 79 ? 13.113 -0.791 -20.004 1.00 56.81 79 ARG A O 1
ATOM 623 N N . SER A 1 80 ? 11.024 -1.395 -19.485 1.00 51.91 80 SER A N 1
ATOM 624 C CA . SER A 1 80 ? 11.103 -2.733 -20.089 1.00 51.91 80 SER A CA 1
ATOM 625 C C . SER A 1 80 ? 10.890 -2.738 -21.607 1.00 51.91 80 SER A C 1
ATOM 627 O O . SER A 1 80 ? 11.165 -3.751 -22.246 1.00 51.91 80 SER A O 1
ATOM 629 N N . MET A 1 81 ? 10.341 -1.659 -22.171 1.00 51.47 81 MET A N 1
ATOM 630 C CA . MET A 1 81 ? 10.082 -1.527 -23.611 1.00 51.47 81 MET A CA 1
ATOM 631 C C . MET A 1 81 ? 11.240 -0.878 -24.389 1.00 51.47 81 MET A C 1
ATOM 633 O O . MET A 1 81 ? 11.169 -0.819 -25.615 1.00 51.47 81 MET A O 1
ATOM 637 N N . PHE A 1 82 ? 12.277 -0.401 -23.697 1.00 48.31 82 PHE A N 1
ATOM 638 C CA . PHE A 1 82 ? 13.484 0.208 -24.263 1.00 48.31 82 PHE A CA 1
ATOM 639 C C . PHE A 1 82 ? 14.719 -0.609 -23.884 1.00 48.31 82 PHE A C 1
ATOM 641 O O . PHE A 1 82 ? 15.643 -0.678 -24.723 1.00 48.31 82 PHE A O 1
#

Radius of gyration: 19.09 Å; chains: 1; bounding box: 51×18×47 Å

pLDDT: mean 72.84, std 13.48, range [36.91, 87.94]